Protein AF-A0A6A4NSA6-F1 (afdb_monomer)

Solvent-accessible surface area (backbone atoms only — not comparable to full-atom values): 7197 Å² total; per-residue (Å²): 138,83,84,80,74,90,70,58,74,63,58,56,55,50,52,52,51,50,53,53,50,58,67,64,64,59,79,87,78,80,76,85,72,76,66,93,82,72,84,88,80,85,88,71,55,59,85,34,88,87,24,94,74,39,60,90,84,56,50,76,64,55,50,50,52,52,52,52,50,54,50,53,54,55,54,49,64,76,68,56,75,86,78,80,67,78,84,73,78,63,74,80,81,86,80,78,85,88,81,88,78,90,133

Structure (mmCIF, N/CA/C/O backbone):
data_AF-A0A6A4NSA6-F1
#
_entry.id   AF-A0A6A4NSA6-F1
#
loop_
_atom_site.group_PDB
_atom_site.id
_atom_site.type_symbol
_atom_si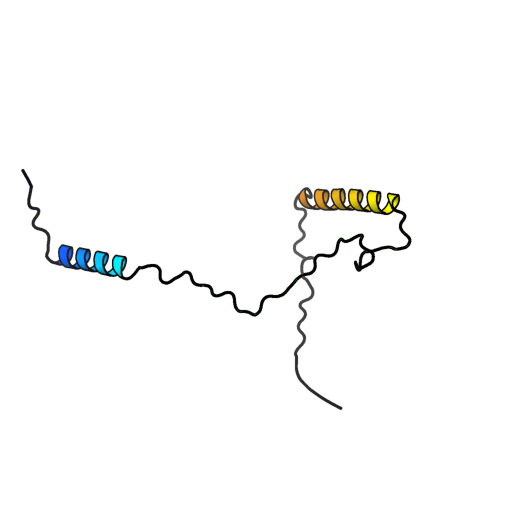te.label_atom_id
_atom_site.label_alt_id
_atom_site.label_comp_id
_atom_site.label_asym_id
_atom_site.label_entity_id
_atom_site.label_seq_id
_atom_site.pdbx_PDB_ins_code
_atom_site.Cartn_x
_atom_site.Cartn_y
_atom_site.Cartn_z
_atom_site.occupancy
_atom_site.B_iso_or_equiv
_atom_site.auth_seq_id
_atom_site.auth_comp_id
_atom_site.auth_asym_id
_atom_site.auth_atom_id
_atom_site.pdbx_PDB_model_num
ATOM 1 N N . MET A 1 1 ? 43.118 26.210 -47.027 1.00 42.19 1 MET A N 1
ATOM 2 C CA . MET A 1 1 ? 43.864 24.936 -47.087 1.00 42.19 1 MET A CA 1
ATOM 3 C C . MET A 1 1 ? 42.957 23.842 -46.553 1.00 42.19 1 MET A C 1
ATOM 5 O O . MET A 1 1 ? 42.849 23.688 -45.347 1.00 42.19 1 MET A O 1
ATOM 9 N N . THR A 1 2 ? 42.227 23.154 -47.427 1.00 54.50 2 THR A N 1
ATOM 10 C CA . THR A 1 2 ? 41.430 21.978 -47.052 1.00 54.50 2 THR A CA 1
ATOM 11 C C . THR A 1 2 ? 42.178 20.756 -47.548 1.00 54.50 2 THR A C 1
ATOM 13 O O . THR A 1 2 ? 42.196 20.478 -48.745 1.00 54.50 2 THR A O 1
ATOM 16 N N . SER A 1 3 ? 42.866 20.079 -46.637 1.00 53.38 3 SER A N 1
ATOM 17 C CA . SER A 1 3 ? 43.560 18.830 -46.927 1.00 53.38 3 SER A CA 1
ATOM 18 C C . SER A 1 3 ? 42.520 17.761 -47.246 1.00 53.38 3 SER A C 1
ATOM 20 O O . SER A 1 3 ? 41.829 17.270 -46.356 1.00 53.38 3 SER A O 1
ATOM 22 N N . THR A 1 4 ? 42.369 17.426 -48.525 1.00 62.69 4 THR A N 1
ATOM 23 C CA . THR A 1 4 ? 41.537 16.309 -48.975 1.00 62.69 4 THR A CA 1
ATOM 24 C C . THR A 1 4 ? 42.252 15.010 -48.615 1.00 62.69 4 THR A C 1
ATOM 26 O O . THR A 1 4 ? 43.091 14.515 -49.368 1.00 62.69 4 THR A O 1
ATOM 29 N N . LEU A 1 5 ? 41.976 14.486 -47.420 1.00 66.94 5 LEU A N 1
ATOM 30 C CA . LEU A 1 5 ? 42.403 13.147 -47.028 1.00 66.94 5 LEU A CA 1
ATOM 31 C C . LEU A 1 5 ? 41.731 12.147 -47.978 1.00 66.94 5 LEU A C 1
ATOM 33 O O . LEU A 1 5 ? 40.508 12.143 -48.099 1.00 66.94 5 LEU A O 1
ATOM 37 N N . ASN A 1 6 ? 42.529 11.341 -48.681 1.00 73.12 6 ASN A N 1
ATOM 38 C CA . ASN A 1 6 ? 42.055 10.282 -49.571 1.00 73.12 6 ASN A CA 1
ATOM 39 C C . ASN A 1 6 ? 41.344 9.204 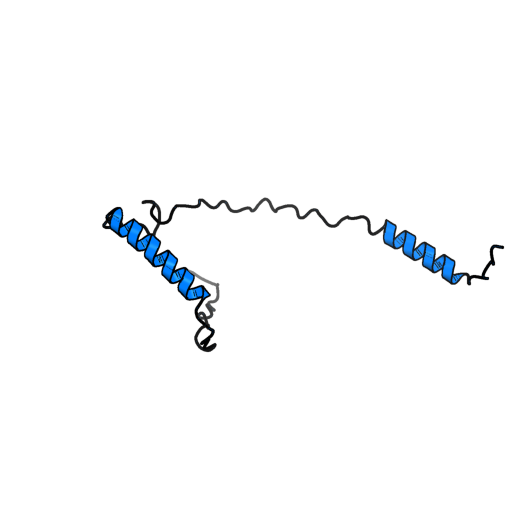-48.738 1.00 73.12 6 ASN A C 1
ATOM 41 O O . ASN A 1 6 ? 41.971 8.269 -48.240 1.00 73.12 6 ASN A O 1
ATOM 45 N N . VAL A 1 7 ? 40.047 9.388 -48.507 1.00 71.62 7 VAL A N 1
ATOM 46 C CA . VAL A 1 7 ? 39.230 8.476 -47.710 1.00 71.62 7 VAL A CA 1
ATOM 47 C C . VAL A 1 7 ? 38.825 7.276 -48.556 1.00 71.62 7 VAL A C 1
ATOM 49 O O . VAL A 1 7 ? 38.227 7.406 -49.620 1.00 71.62 7 VAL A O 1
ATOM 52 N N . SER A 1 8 ? 39.167 6.091 -48.053 1.00 80.88 8 SER A N 1
ATOM 53 C CA . SER A 1 8 ? 38.796 4.806 -48.640 1.00 80.88 8 SER A CA 1
ATOM 54 C C . SER A 1 8 ? 37.282 4.711 -48.913 1.00 80.88 8 SER A C 1
ATOM 56 O O . SER A 1 8 ? 36.497 5.170 -48.077 1.00 80.88 8 SER A O 1
ATOM 58 N N . PRO A 1 9 ? 36.842 4.071 -50.017 1.00 80.38 9 PRO A N 1
ATOM 59 C CA . PRO A 1 9 ? 35.424 3.934 -50.378 1.00 80.38 9 PRO A CA 1
ATOM 60 C C . PRO A 1 9 ? 34.544 3.350 -49.262 1.00 80.38 9 PRO A C 1
ATOM 62 O O . PRO A 1 9 ? 33.367 3.690 -49.148 1.00 80.38 9 PRO A O 1
ATOM 65 N N . TYR A 1 10 ? 35.124 2.519 -48.391 1.00 88.06 10 TYR A N 1
ATOM 66 C CA . TYR A 1 10 ? 34.428 1.939 -47.241 1.00 88.06 10 TYR A CA 1
ATOM 67 C C . TYR A 1 10 ? 33.980 2.985 -46.217 1.00 88.06 10 TYR A C 1
ATOM 69 O O . TYR A 1 10 ? 32.966 2.784 -45.559 1.00 88.06 10 TYR A O 1
ATOM 77 N N . HIS A 1 11 ? 34.669 4.122 -46.096 1.00 83.94 11 HIS A N 1
ATOM 78 C CA . HIS A 1 11 ? 34.241 5.182 -45.184 1.00 83.94 11 HIS A CA 1
ATOM 79 C C . HIS A 1 11 ? 32.906 5.792 -45.608 1.00 83.94 11 HIS A C 1
ATOM 81 O O . HIS A 1 11 ? 32.056 6.031 -44.755 1.00 83.94 11 HIS A O 1
ATOM 87 N N . TYR A 1 12 ? 32.674 5.968 -46.911 1.00 88.12 12 TYR A N 1
ATOM 88 C CA . TYR A 1 12 ? 31.382 6.433 -47.414 1.00 88.12 12 TYR A CA 1
ATOM 89 C C . TYR A 1 12 ? 30.282 5.398 -47.178 1.00 88.12 12 TYR A C 1
ATOM 91 O O . TYR A 1 12 ? 29.200 5.757 -46.721 1.00 88.12 12 TYR A O 1
ATOM 99 N N . ALA A 1 13 ? 30.579 4.115 -47.412 1.00 88.50 13 ALA A N 1
ATOM 100 C CA . ALA A 1 13 ? 29.638 3.030 -47.139 1.00 88.50 13 ALA A CA 1
ATOM 101 C C . ALA A 1 13 ? 29.236 2.983 -45.654 1.00 88.50 13 ALA A C 1
ATOM 103 O O . ALA A 1 13 ? 28.055 2.860 -45.336 1.00 88.50 13 ALA A O 1
ATOM 104 N N . LEU A 1 14 ? 30.202 3.157 -44.747 1.00 88.56 14 LEU A N 1
ATOM 105 C CA . LEU A 1 14 ? 29.950 3.213 -43.309 1.00 88.56 14 LEU A CA 1
ATOM 106 C C . LEU A 1 14 ? 29.105 4.435 -42.929 1.00 88.56 14 LEU A C 1
ATOM 108 O O . LEU A 1 14 ? 28.126 4.284 -42.209 1.00 88.56 14 LEU A O 1
ATOM 112 N N . VAL A 1 15 ? 29.423 5.630 -43.434 1.00 91.31 15 VAL A N 1
ATOM 113 C CA . VAL A 1 15 ? 28.652 6.852 -43.132 1.00 91.31 15 VAL A CA 1
ATOM 114 C C . VAL A 1 15 ? 27.197 6.732 -43.599 1.00 91.31 15 VAL A C 1
ATOM 116 O O . VAL A 1 15 ? 26.284 7.074 -42.849 1.00 91.31 15 VAL A O 1
ATOM 119 N N . VAL A 1 16 ? 26.961 6.196 -44.799 1.00 92.00 16 VAL A N 1
ATOM 120 C CA . VAL A 1 16 ? 25.603 5.971 -45.325 1.00 92.00 16 VAL A CA 1
ATOM 121 C C . VAL A 1 16 ? 24.844 4.940 -44.482 1.00 92.00 16 VAL A C 1
ATOM 123 O O . VAL A 1 16 ? 23.668 5.143 -44.175 1.00 92.00 16 VAL A O 1
ATOM 126 N N . LEU A 1 17 ? 25.512 3.868 -44.046 1.00 90.19 17 LEU A N 1
ATOM 127 C CA . LEU A 1 17 ? 24.921 2.870 -43.152 1.00 90.19 17 LEU A CA 1
ATOM 128 C C . LEU A 1 17 ? 24.502 3.481 -41.805 1.00 90.19 17 LEU A C 1
ATOM 130 O O . LEU A 1 17 ? 23.402 3.226 -41.327 1.00 90.19 17 LEU A O 1
ATOM 134 N N . TRP A 1 18 ? 25.339 4.331 -41.209 1.00 87.81 18 TRP A N 1
ATOM 135 C CA . TRP A 1 18 ? 25.006 5.009 -39.952 1.00 87.81 18 TRP A CA 1
ATOM 136 C C . TRP A 1 18 ? 23.806 5.948 -40.099 1.00 87.81 18 TRP A C 1
ATOM 138 O O . TRP A 1 18 ? 22.902 5.910 -39.270 1.00 87.81 18 TRP A O 1
ATOM 148 N N . ILE A 1 19 ? 23.750 6.741 -41.173 1.00 88.50 19 ILE A N 1
ATOM 149 C CA . ILE A 1 19 ? 22.625 7.657 -41.432 1.00 88.50 19 ILE A CA 1
ATOM 150 C C . ILE A 1 19 ? 21.319 6.876 -41.635 1.00 88.50 19 ILE A C 1
ATOM 152 O O . ILE A 1 19 ? 20.279 7.244 -41.086 1.00 88.50 19 ILE A O 1
ATOM 156 N N . THR A 1 20 ? 21.362 5.783 -42.398 1.00 86.56 20 THR A N 1
ATOM 157 C CA . THR A 1 20 ? 20.186 4.925 -42.630 1.00 86.56 20 THR A CA 1
ATOM 158 C C . THR A 1 20 ? 19.728 4.216 -41.353 1.00 86.56 20 THR A C 1
ATOM 160 O O . THR A 1 20 ? 18.528 4.148 -41.091 1.00 8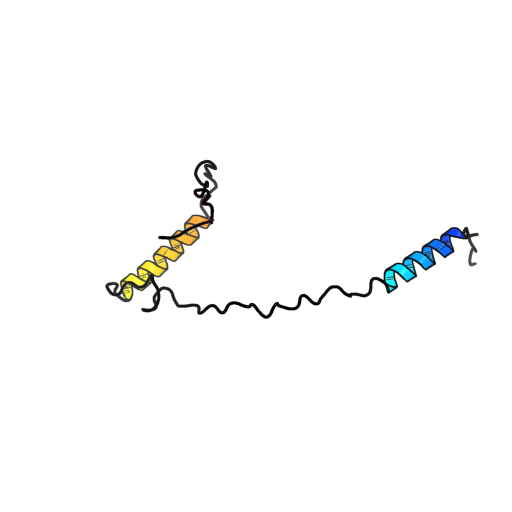6.56 20 THR A O 1
ATOM 163 N N . LEU A 1 21 ? 20.650 3.768 -40.496 1.00 80.38 21 LEU A N 1
ATOM 164 C CA . LEU A 1 21 ? 20.307 3.166 -39.205 1.00 80.38 21 LEU A CA 1
ATOM 165 C C . LEU A 1 21 ? 19.731 4.196 -38.217 1.00 80.38 21 LEU A C 1
ATOM 167 O O . LEU A 1 21 ? 18.732 3.927 -37.559 1.00 80.38 21 LEU A O 1
ATOM 171 N N . SER A 1 22 ? 20.293 5.407 -38.153 1.00 82.44 22 SER A N 1
ATOM 172 C CA . SER A 1 22 ? 19.761 6.490 -37.311 1.00 82.44 22 SER A CA 1
ATOM 173 C C . SER A 1 22 ? 18.373 6.963 -37.750 1.00 82.44 22 SER A C 1
ATOM 175 O O . SER A 1 22 ? 17.558 7.314 -36.907 1.00 82.44 22 SER A O 1
ATOM 177 N N . THR A 1 23 ? 18.093 6.964 -39.055 1.00 76.56 23 THR A N 1
ATOM 178 C CA . THR A 1 23 ? 16.782 7.360 -39.607 1.00 76.56 23 THR A CA 1
ATOM 179 C C . THR A 1 23 ? 15.748 6.236 -39.596 1.00 76.56 23 THR A C 1
ATOM 181 O O . THR A 1 23 ? 14.560 6.503 -39.726 1.00 76.56 23 THR A O 1
ATOM 184 N N . THR A 1 24 ? 16.149 4.979 -39.429 1.00 68.94 24 THR A N 1
ATOM 185 C CA . THR A 1 24 ? 15.212 3.867 -39.180 1.00 68.94 24 THR A CA 1
ATOM 186 C C . THR A 1 24 ? 14.964 3.663 -37.689 1.00 68.94 24 THR A C 1
ATOM 188 O O . THR A 1 24 ? 13.889 3.213 -37.309 1.00 68.94 24 THR A O 1
ATOM 191 N N . PHE A 1 25 ? 15.885 4.108 -36.831 1.00 66.31 25 PHE A N 1
ATOM 192 C CA . PHE A 1 25 ? 15.683 4.267 -35.389 1.00 66.31 25 PHE A CA 1
ATOM 19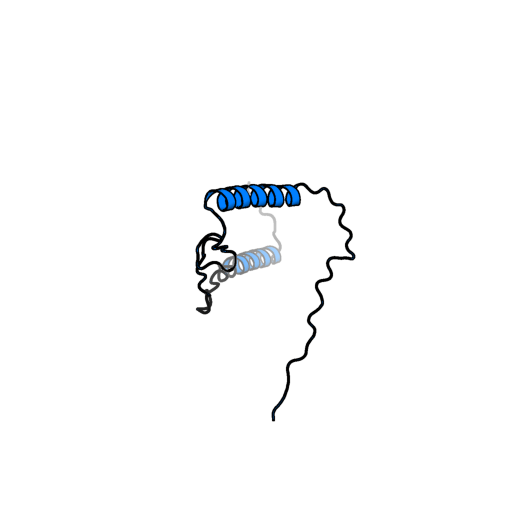3 C C . PHE A 1 25 ? 14.821 5.504 -35.060 1.00 66.31 25 PHE A C 1
ATOM 195 O O . PHE A 1 25 ? 15.124 6.300 -34.175 1.00 66.31 25 PHE A O 1
ATOM 202 N N . ASN A 1 26 ? 13.730 5.697 -35.796 1.00 63.34 26 ASN A N 1
ATOM 203 C CA . ASN A 1 26 ? 12.682 6.628 -35.415 1.00 63.34 26 ASN A CA 1
ATOM 204 C C . ASN A 1 26 ? 11.721 5.885 -34.485 1.00 63.34 26 ASN A C 1
ATOM 206 O O . ASN A 1 26 ? 10.847 5.174 -34.950 1.00 63.34 26 ASN A O 1
ATOM 210 N N . GLY A 1 27 ? 11.940 6.009 -33.174 1.00 63.00 27 GLY A N 1
ATOM 211 C CA . GLY A 1 27 ? 10.898 6.209 -32.157 1.00 63.00 27 GLY A CA 1
ATOM 212 C C . GLY A 1 27 ? 9.652 5.314 -32.070 1.00 63.00 27 GLY A C 1
ATOM 213 O O . GLY A 1 27 ? 8.785 5.656 -31.273 1.00 63.00 27 GLY A O 1
ATOM 214 N N . ASP A 1 28 ? 9.538 4.189 -32.774 1.00 61.78 28 ASP A N 1
ATOM 215 C CA . ASP A 1 28 ? 8.346 3.317 -32.744 1.00 61.78 28 ASP A CA 1
ATOM 216 C C . ASP A 1 28 ? 8.229 2.471 -31.460 1.00 61.78 28 ASP A C 1
ATOM 218 O O . ASP A 1 28 ? 7.642 1.391 -31.439 1.00 61.78 28 ASP A O 1
ATOM 222 N N . MET A 1 29 ? 8.788 2.941 -30.348 1.00 63.78 29 MET A N 1
ATOM 223 C CA . MET A 1 29 ? 8.681 2.264 -29.063 1.00 63.78 29 MET A CA 1
ATOM 224 C C . MET A 1 29 ? 8.273 3.248 -27.985 1.00 63.78 29 MET A C 1
ATOM 226 O O . MET A 1 29 ? 9.051 3.454 -27.076 1.00 63.78 29 MET A O 1
ATOM 230 N N . TYR A 1 30 ? 7.073 3.824 -28.056 1.00 65.62 30 TYR A N 1
ATOM 231 C CA . TYR A 1 30 ? 6.299 4.156 -26.852 1.00 65.62 30 TYR A CA 1
ATOM 232 C C . TYR A 1 30 ? 4.809 4.218 -27.196 1.00 65.62 30 TYR A C 1
ATOM 234 O O . TYR A 1 30 ? 4.202 5.284 -27.239 1.00 65.62 30 TYR A O 1
ATOM 242 N N . LEU A 1 31 ? 4.197 3.054 -27.400 1.00 60.56 31 LEU A N 1
ATOM 243 C CA . LEU A 1 31 ? 2.781 2.906 -27.089 1.00 60.56 31 LEU A CA 1
ATOM 244 C C . LEU A 1 31 ? 2.585 1.591 -26.344 1.00 60.56 31 LEU A C 1
ATOM 246 O O . LEU A 1 31 ? 2.151 0.589 -26.899 1.00 60.56 31 LEU A O 1
ATOM 250 N N . THR A 1 32 ? 2.937 1.592 -25.060 1.00 62.91 32 THR A N 1
ATOM 251 C CA . THR A 1 32 ? 2.297 0.682 -24.113 1.00 62.91 32 THR A CA 1
ATOM 252 C C . THR A 1 32 ? 0.842 1.122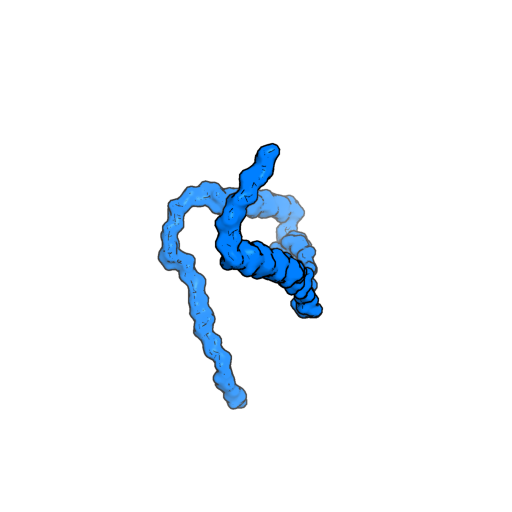 -24.013 1.00 62.91 32 THR A C 1
ATOM 254 O O . THR A 1 32 ? 0.488 2.002 -23.230 1.00 62.91 32 THR A O 1
ATOM 257 N N . GLU A 1 33 ? 0.001 0.558 -24.873 1.00 63.78 33 GLU A N 1
ATOM 258 C CA . GLU A 1 33 ? -1.438 0.593 -24.680 1.00 63.78 33 GLU A CA 1
ATOM 259 C C . GLU A 1 33 ? -1.732 -0.021 -23.307 1.00 63.78 33 GLU A C 1
ATOM 261 O O . GLU A 1 33 ? -1.347 -1.153 -23.008 1.00 63.78 33 GLU A O 1
ATOM 266 N N . ALA A 1 34 ? -2.339 0.762 -22.415 1.00 65.00 34 ALA A N 1
ATOM 267 C CA . ALA A 1 34 ? -2.876 0.196 -21.194 1.00 65.00 34 ALA A CA 1
ATOM 268 C C . ALA A 1 34 ? -3.975 -0.776 -21.631 1.00 65.00 34 ALA A C 1
ATOM 270 O O . ALA A 1 34 ? -4.997 -0.350 -22.171 1.00 65.00 34 ALA A O 1
ATOM 271 N N . LEU A 1 35 ? -3.737 -2.079 -21.453 1.00 66.31 35 LEU A N 1
ATOM 272 C CA . LEU A 1 35 ? -4.770 -3.097 -21.600 1.00 66.31 35 LEU A CA 1
ATOM 273 C C . LEU A 1 35 ? -5.991 -2.602 -20.814 1.00 66.31 35 LEU A C 1
ATOM 275 O O . LEU A 1 35 ? -5.856 -2.231 -19.648 1.00 66.31 35 LEU A O 1
ATOM 279 N N . ASN A 1 36 ? -7.174 -2.581 -21.434 1.00 63.12 36 ASN A N 1
ATOM 280 C CA . ASN A 1 36 ? -8.442 -2.159 -20.810 1.00 63.12 36 ASN A CA 1
ATOM 281 C C . ASN A 1 36 ? -8.849 -3.017 -19.582 1.00 63.12 36 ASN A C 1
ATOM 283 O O . ASN A 1 36 ? -9.945 -2.875 -19.049 1.00 63.12 36 ASN A O 1
ATOM 287 N N . GLU A 1 37 ? -7.962 -3.892 -19.115 1.00 69.06 37 GLU A N 1
ATOM 288 C CA . GLU A 1 37 ? -8.044 -4.714 -17.914 1.00 69.06 37 GLU A CA 1
ATOM 289 C C . GLU A 1 37 ? -7.381 -4.000 -16.723 1.00 69.06 37 GLU A C 1
ATOM 291 O O . GLU A 1 37 ? -6.437 -4.485 -16.099 1.00 69.06 37 GLU A O 1
ATOM 296 N N . GLY A 1 38 ? -7.868 -2.800 -16.412 1.00 73.31 38 GLY A N 1
ATOM 297 C CA . GLY A 1 38 ? -7.507 -2.100 -15.181 1.00 73.31 38 GLY A CA 1
ATOM 298 C C . GLY A 1 38 ? -8.334 -2.605 -13.997 1.00 73.31 38 GLY A C 1
ATOM 299 O O . GLY A 1 38 ? -9.513 -2.919 -14.143 1.00 73.31 38 GLY A O 1
ATOM 300 N N . PHE A 1 39 ? -7.752 -2.637 -12.800 1.00 81.00 39 PHE A N 1
ATOM 301 C CA . PHE A 1 39 ? -8.513 -2.840 -11.567 1.00 81.00 39 PHE A CA 1
ATOM 302 C C . PHE A 1 39 ? -8.782 -1.494 -10.891 1.00 81.00 39 PHE A C 1
ATOM 304 O O . PHE A 1 39 ? -7.935 -0.600 -10.881 1.00 81.00 39 PHE A O 1
ATOM 311 N N . SER A 1 40 ? -9.978 -1.346 -10.322 1.00 83.19 40 SER A N 1
ATOM 312 C CA . SER A 1 40 ? -10.322 -0.199 -9.485 1.00 83.19 40 SER A CA 1
ATOM 313 C C . SER A 1 40 ? -10.106 -0.565 -8.022 1.00 83.19 40 SER A C 1
ATOM 315 O O . SER A 1 40 ? -10.531 -1.632 -7.579 1.00 83.19 40 SER A O 1
ATOM 317 N N . VAL A 1 41 ? -9.442 0.314 -7.273 1.00 86.25 41 VAL A N 1
ATOM 318 C CA . VAL A 1 41 ? -9.253 0.159 -5.828 1.00 86.25 41 VAL A CA 1
ATOM 319 C C . VAL A 1 41 ? -10.002 1.265 -5.113 1.00 86.25 41 VAL A C 1
ATOM 321 O O . VAL A 1 41 ? -9.714 2.445 -5.304 1.00 86.25 41 VAL A O 1
ATOM 324 N N . GLU A 1 42 ? -10.918 0.881 -4.230 1.00 90.12 42 GLU A N 1
ATOM 325 C CA . GLU A 1 42 ? -11.488 1.794 -3.247 1.00 90.12 42 GLU A CA 1
ATOM 326 C C . GLU A 1 42 ? -10.590 1.806 -2.004 1.00 90.12 42 GLU A C 1
ATOM 328 O O . GLU A 1 42 ? -10.498 0.827 -1.260 1.00 90.12 42 GLU A O 1
ATOM 333 N N . LEU A 1 43 ? -9.902 2.924 -1.774 1.00 89.94 43 LEU A N 1
ATOM 334 C CA . LEU A 1 43 ? -9.107 3.107 -0.565 1.00 89.94 43 LEU A CA 1
ATOM 335 C C . LEU A 1 43 ? -10.027 3.486 0.596 1.00 89.94 43 LEU A C 1
ATOM 337 O O . LEU A 1 43 ? -10.478 4.624 0.716 1.00 89.94 43 LEU A O 1
ATOM 341 N N . ILE A 1 44 ? -10.277 2.527 1.481 1.00 92.19 44 ILE A N 1
ATOM 342 C CA . ILE A 1 44 ? -11.003 2.762 2.728 1.00 92.19 44 ILE A CA 1
ATOM 343 C C . ILE A 1 4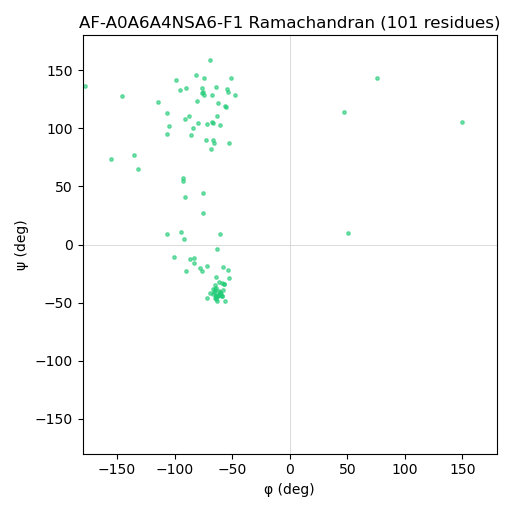4 ? -10.036 3.127 3.858 1.00 92.19 44 ILE A C 1
ATOM 345 O O . ILE A 1 44 ? -8.998 2.495 4.056 1.00 92.19 44 ILE A O 1
ATOM 349 N N . HIS A 1 45 ? -10.383 4.155 4.636 1.00 87.94 45 HIS A N 1
ATOM 350 C CA . HIS A 1 45 ? -9.596 4.534 5.808 1.00 87.94 45 HIS A CA 1
ATOM 351 C C . HIS A 1 45 ? -9.613 3.405 6.849 1.00 87.94 45 HIS A C 1
ATOM 353 O O . HIS A 1 45 ? -10.678 2.873 7.160 1.00 87.94 45 HIS A O 1
ATOM 359 N N . ARG A 1 46 ? -8.460 3.069 7.443 1.00 85.25 46 ARG A N 1
ATOM 360 C CA . ARG A 1 46 ? -8.330 1.942 8.390 1.00 85.25 46 ARG A CA 1
ATOM 361 C C . ARG A 1 46 ? -9.273 2.038 9.592 1.00 85.25 46 ARG A C 1
ATOM 363 O O . ARG A 1 46 ? -9.751 1.011 10.058 1.00 85.25 46 ARG A O 1
ATOM 370 N N . ASP A 1 47 ? -9.547 3.255 10.055 1.00 86.25 47 ASP A N 1
ATOM 371 C CA . ASP A 1 47 ? -10.446 3.511 11.187 1.00 86.25 47 ASP A CA 1
ATOM 372 C C . ASP A 1 47 ? -11.901 3.825 10.762 1.00 86.25 47 ASP A C 1
ATOM 374 O O . ASP A 1 47 ? -12.709 4.284 11.573 1.00 86.25 47 ASP A O 1
ATOM 378 N N . SER A 1 48 ? -12.242 3.615 9.486 1.00 89.19 48 SER A N 1
ATOM 379 C CA . SER A 1 48 ? -13.625 3.659 8.997 1.00 89.19 48 SER A CA 1
ATOM 380 C C . SER A 1 48 ? -14.380 2.403 9.440 1.00 89.19 48 SER A C 1
ATOM 382 O O . SER A 1 48 ? -13.796 1.330 9.352 1.00 89.19 48 SER A O 1
ATOM 384 N N . PRO A 1 49 ? -15.676 2.472 9.796 1.00 90.56 49 PRO A N 1
ATOM 385 C CA . PRO A 1 49 ? -16.494 1.293 10.113 1.00 90.56 49 PRO A CA 1
ATOM 386 C C . PRO A 1 49 ? -16.511 0.192 9.042 1.00 90.56 49 PRO A C 1
ATOM 388 O O . PRO A 1 49 ? -16.824 -0.952 9.344 1.00 90.56 49 PRO A O 1
ATOM 391 N N . LYS A 1 50 ?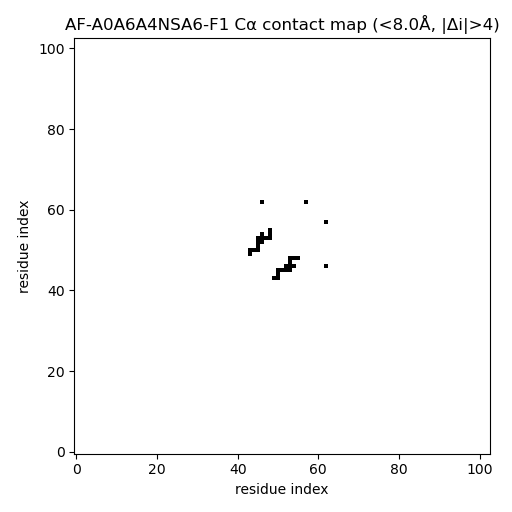 -16.189 0.532 7.786 1.00 91.62 50 LYS A N 1
ATOM 392 C CA . LYS A 1 50 ? -16.109 -0.418 6.662 1.00 91.62 50 LYS A CA 1
ATOM 393 C C . LYS A 1 50 ? -14.777 -1.170 6.585 1.00 91.62 50 LYS A C 1
ATOM 395 O O . LYS A 1 50 ? -14.643 -2.101 5.799 1.00 91.62 50 LYS A O 1
ATOM 400 N N . SER A 1 51 ? -13.778 -0.736 7.346 1.00 90.81 51 SER A N 1
ATOM 401 C CA . SER A 1 51 ? -12.464 -1.364 7.381 1.00 90.81 51 SER A CA 1
ATOM 402 C C . SER A 1 51 ? -12.514 -2.656 8.195 1.00 90.81 51 SER A C 1
ATOM 404 O O . SER A 1 51 ? -13.007 -2.629 9.322 1.00 90.81 51 SER A O 1
ATOM 406 N N . PRO A 1 52 ? -11.912 -3.759 7.715 1.00 89.88 52 PRO A N 1
ATOM 407 C CA . PRO A 1 52 ? -11.719 -4.971 8.517 1.00 89.88 52 PRO A CA 1
ATOM 408 C C . PRO A 1 52 ? -10.924 -4.735 9.810 1.00 89.88 52 PRO A C 1
ATOM 410 O O . PRO A 1 52 ? -10.981 -5.539 10.732 1.00 89.88 52 PRO A O 1
ATOM 413 N N . PHE A 1 53 ? -10.170 -3.634 9.883 1.00 90.00 53 PHE A N 1
ATOM 414 C CA . PHE A 1 53 ? -9.390 -3.244 11.058 1.00 90.00 53 PHE A CA 1
ATOM 415 C C . PHE A 1 53 ? -10.147 -2.316 12.018 1.00 90.00 53 PHE A C 1
ATOM 417 O O . PHE A 1 53 ? -9.543 -1.813 12.968 1.00 90.00 53 PHE A O 1
ATOM 424 N N . TYR A 1 54 ? -11.426 -2.034 11.763 1.00 91.88 54 TYR A N 1
ATOM 425 C CA . TYR A 1 54 ? -12.238 -1.202 12.638 1.00 91.88 54 TYR A CA 1
ATOM 426 C C . TYR A 1 54 ? -12.630 -1.948 13.906 1.00 91.88 54 TYR A C 1
ATOM 428 O O . TYR A 1 54 ? -13.223 -3.023 13.854 1.00 91.88 54 TYR A O 1
ATOM 436 N N . ASN A 1 55 ? -12.374 -1.323 15.050 1.00 90.94 55 ASN A N 1
ATOM 437 C CA . ASN A 1 55 ? -12.859 -1.790 16.335 1.00 90.94 55 ASN A CA 1
ATOM 438 C C . ASN A 1 55 ? -14.001 -0.881 16.812 1.00 90.94 55 ASN A C 1
ATOM 440 O O . ASN A 1 55 ? -13.788 0.299 17.102 1.00 90.94 55 ASN A O 1
ATOM 444 N N . SER A 1 56 ? -15.217 -1.429 16.884 1.00 90.00 56 SER A N 1
ATOM 445 C CA . SER A 1 56 ? -16.407 -0.707 17.359 1.00 90.00 56 SER A CA 1
ATOM 446 C C . SER A 1 56 ? -16.397 -0.450 18.863 1.00 90.00 56 SER A C 1
ATOM 448 O O . SER A 1 56 ? -17.140 0.406 19.334 1.00 90.00 56 SER A O 1
ATOM 450 N N . SER A 1 57 ? -15.582 -1.192 19.612 1.00 93.12 57 SER A N 1
ATOM 451 C CA . SER A 1 57 ? -15.438 -1.036 21.059 1.00 93.12 57 SER A CA 1
ATOM 452 C C . SER A 1 57 ? -14.394 0.016 21.439 1.00 93.12 57 SER A C 1
ATOM 454 O O . SER A 1 57 ? -14.353 0.413 22.598 1.00 93.12 57 SER A O 1
ATOM 456 N N . GLU A 1 58 ? -13.572 0.481 20.490 1.00 91.94 58 GLU A N 1
ATOM 457 C CA . GLU A 1 58 ? -12.581 1.532 20.738 1.00 91.94 58 GLU A CA 1
ATOM 458 C C . GLU A 1 58 ? -13.232 2.909 20.824 1.00 91.94 58 GLU A C 1
ATOM 460 O O . GLU A 1 58 ? -13.955 3.352 19.921 1.00 91.94 58 GLU A O 1
ATOM 465 N N . THR A 1 59 ? -12.882 3.634 21.880 1.00 94.06 59 THR A N 1
ATOM 466 C CA . THR A 1 59 ? -13.201 5.054 21.994 1.00 94.06 59 THR A CA 1
ATOM 467 C C . THR A 1 59 ? -12.385 5.881 20.986 1.00 94.06 59 THR A C 1
ATOM 469 O O . THR A 1 59 ? -11.314 5.461 20.534 1.00 94.06 59 THR A O 1
ATOM 472 N N . PRO A 1 60 ? -12.830 7.104 20.634 1.00 91.50 60 PRO A N 1
ATOM 473 C CA . PRO A 1 60 ? -12.073 7.975 19.731 1.00 91.50 60 PRO A CA 1
ATOM 474 C C . PRO A 1 60 ? -10.646 8.272 20.214 1.00 91.50 60 PRO A C 1
ATOM 476 O O . PRO A 1 60 ? -9.727 8.393 19.404 1.00 91.50 60 PRO A O 1
ATOM 479 N N . PHE A 1 61 ? -10.452 8.367 21.532 1.00 94.50 61 PHE A N 1
ATOM 480 C CA . PHE A 1 61 ? -9.144 8.622 22.125 1.00 94.50 61 PHE A CA 1
ATOM 481 C C . PHE A 1 61 ? -8.213 7.409 22.012 1.00 94.50 61 PHE A C 1
ATOM 483 O O . PHE A 1 61 ? -7.073 7.558 21.577 1.00 94.50 61 PHE A O 1
ATOM 490 N N . GLU A 1 62 ? -8.699 6.207 22.330 1.00 94.62 62 GLU A N 1
ATOM 491 C CA . GLU A 1 62 ? -7.924 4.967 22.169 1.00 94.62 62 GLU A CA 1
ATOM 492 C C . GLU A 1 62 ? -7.532 4.744 20.713 1.00 94.62 62 GLU A C 1
ATOM 494 O O . GLU A 1 62 ? -6.386 4.415 20.419 1.00 94.62 62 GLU A O 1
ATOM 499 N N . ARG A 1 63 ? -8.445 5.018 19.782 1.00 91.75 63 ARG A N 1
ATOM 500 C CA . ARG A 1 63 ? -8.166 4.951 18.347 1.00 91.75 63 ARG A CA 1
ATOM 501 C C . ARG A 1 63 ? -7.026 5.881 17.934 1.00 91.75 63 ARG A C 1
ATOM 503 O O . ARG A 1 63 ? -6.138 5.467 17.185 1.00 91.75 63 ARG A O 1
ATOM 510 N N . MET A 1 64 ? -7.025 7.117 18.435 1.00 92.44 64 MET A N 1
ATOM 511 C CA . MET A 1 64 ? -5.943 8.076 18.199 1.00 92.44 64 MET A CA 1
ATOM 512 C C . MET A 1 64 ? -4.623 7.588 18.810 1.00 92.44 64 MET A C 1
ATOM 514 O O . MET A 1 64 ? -3.598 7.586 18.127 1.00 92.44 64 MET A O 1
ATOM 518 N N . ALA A 1 65 ? -4.644 7.121 20.060 1.00 94.94 65 ALA A N 1
ATOM 519 C CA . ALA A 1 65 ? -3.466 6.574 20.729 1.00 94.94 65 ALA A CA 1
ATOM 520 C C . ALA A 1 65 ? -2.891 5.369 19.964 1.00 94.94 65 ALA A C 1
ATOM 522 O O . ALA A 1 65 ? -1.690 5.310 19.700 1.00 94.94 65 ALA A O 1
ATOM 523 N N . ASN A 1 66 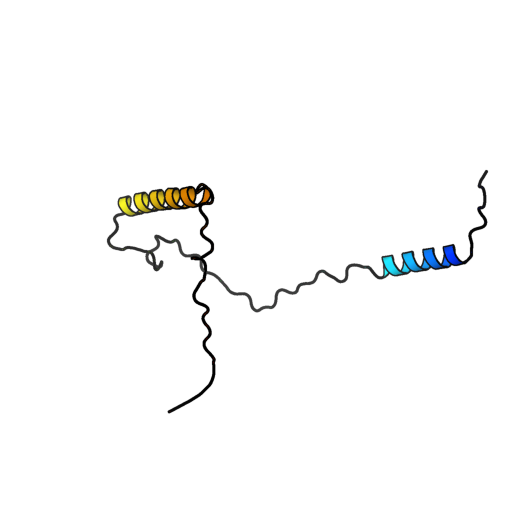? -3.755 4.464 19.505 1.00 91.88 66 ASN A N 1
ATOM 524 C CA . ASN A 1 66 ? -3.384 3.312 18.693 1.00 91.88 66 ASN A CA 1
ATOM 525 C C . ASN A 1 66 ? -2.801 3.741 17.336 1.00 91.88 66 ASN A C 1
ATOM 527 O O . ASN A 1 66 ? -1.866 3.110 16.841 1.00 91.88 66 ASN A O 1
ATOM 531 N N . ALA A 1 67 ? -3.324 4.801 16.712 1.00 90.38 67 ALA A N 1
ATOM 532 C CA . ALA A 1 67 ? -2.778 5.340 15.465 1.00 90.38 67 ALA A CA 1
ATOM 533 C C . ALA A 1 67 ? -1.355 5.880 15.646 1.00 90.38 67 ALA A C 1
ATOM 535 O O . ALA A 1 67 ? -0.471 5.558 14.844 1.00 90.38 67 ALA A O 1
ATOM 536 N N . ILE A 1 68 ? -1.129 6.628 16.725 1.00 94.38 68 ILE A N 1
ATOM 537 C CA . ILE A 1 68 ? 0.185 7.155 17.101 1.00 94.38 68 ILE A CA 1
ATOM 538 C C . ILE A 1 68 ? 1.151 6.004 17.412 1.00 94.38 68 I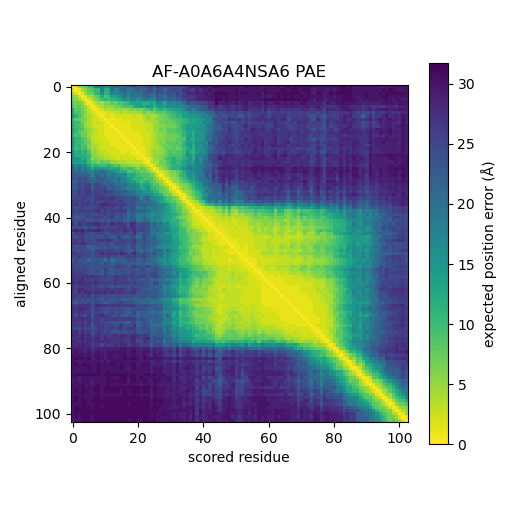LE A C 1
ATOM 540 O O . ILE A 1 68 ? 2.243 5.956 16.848 1.00 94.38 68 ILE A O 1
ATOM 544 N N . HIS A 1 69 ? 0.737 5.034 18.232 1.00 93.69 69 HIS A N 1
ATOM 545 C CA . HIS A 1 69 ? 1.555 3.872 18.585 1.00 93.69 69 HIS A CA 1
ATOM 546 C C . HIS A 1 69 ? 2.012 3.094 17.342 1.00 93.69 69 HIS A C 1
ATOM 548 O O . HIS A 1 69 ? 3.206 2.868 17.157 1.00 93.69 69 HIS A O 1
ATOM 554 N N . ARG A 1 70 ? 1.093 2.789 16.415 1.00 89.88 70 ARG A N 1
ATOM 555 C CA . ARG A 1 70 ? 1.436 2.147 15.132 1.00 89.88 70 ARG A CA 1
ATOM 556 C C . ARG A 1 70 ? 2.417 2.967 14.297 1.00 89.88 70 ARG A C 1
ATOM 558 O O . ARG A 1 70 ? 3.197 2.390 13.544 1.00 89.88 70 ARG A O 1
ATOM 565 N N . SER A 1 71 ? 2.345 4.296 14.369 1.00 89.94 71 SER A N 1
ATOM 566 C CA . SER A 1 71 ? 3.295 5.165 13.674 1.00 89.94 71 SER A CA 1
ATOM 567 C C . SER A 1 71 ? 4.708 4.971 14.214 1.00 89.94 71 SER A C 1
ATOM 569 O O . SER A 1 71 ? 5.636 4.802 13.428 1.00 89.94 71 SER A O 1
ATOM 571 N N . PHE A 1 72 ? 4.860 4.925 15.537 1.00 92.44 72 PHE A N 1
ATOM 572 C CA . PHE A 1 72 ? 6.151 4.668 16.170 1.00 92.44 72 PHE A CA 1
ATOM 573 C C . PHE A 1 72 ? 6.674 3.255 15.894 1.00 92.44 72 PHE A C 1
ATOM 575 O O . PHE A 1 72 ? 7.851 3.111 15.575 1.00 92.44 72 PHE A O 1
ATOM 582 N N . GLU A 1 73 ? 5.818 2.229 15.928 1.00 89.00 73 GLU A N 1
ATOM 583 C CA . GLU A 1 73 ? 6.237 0.856 15.602 1.00 89.00 73 GLU A CA 1
ATOM 584 C C . GLU A 1 73 ? 6.744 0.729 14.156 1.00 89.00 73 GLU A C 1
ATOM 586 O O . GLU A 1 73 ? 7.770 0.094 13.924 1.00 89.00 73 GLU A O 1
ATOM 591 N N . ARG A 1 74 ? 6.102 1.393 13.180 1.00 85.69 74 ARG A N 1
ATOM 592 C CA . ARG A 1 74 ? 6.615 1.431 11.796 1.00 85.69 74 ARG A CA 1
ATOM 593 C C . ARG A 1 74 ? 7.976 2.105 11.710 1.00 85.69 74 ARG A C 1
ATOM 595 O O . ARG A 1 74 ? 8.866 1.606 11.037 1.00 85.69 74 ARG A O 1
ATOM 602 N N . VAL A 1 75 ? 8.142 3.236 12.392 1.00 87.50 75 VAL A N 1
ATOM 603 C CA . VAL A 1 75 ? 9.422 3.953 12.419 1.00 87.50 75 VAL A CA 1
ATOM 604 C C . VAL A 1 75 ? 10.520 3.073 13.020 1.00 87.50 75 VAL A C 1
ATOM 606 O O . VAL A 1 75 ? 11.611 2.995 12.466 1.00 87.50 75 VAL A O 1
ATOM 609 N N . LYS A 1 76 ? 10.219 2.343 14.096 1.00 83.06 76 LYS A N 1
ATOM 610 C CA . LYS A 1 76 ? 11.153 1.400 14.718 1.00 83.06 76 LYS A CA 1
ATOM 611 C C . LYS A 1 76 ? 11.626 0.316 13.747 1.00 83.06 76 LYS A C 1
ATOM 613 O O . LYS A 1 76 ? 12.808 0.002 13.765 1.00 83.06 76 LYS A O 1
ATOM 618 N N . GLN A 1 77 ? 10.752 -0.209 12.884 1.00 79.50 77 GLN A N 1
ATOM 619 C CA . GLN A 1 77 ? 11.136 -1.199 11.867 1.00 79.50 77 GLN A CA 1
ATOM 620 C C . GLN A 1 77 ? 12.167 -0.659 10.864 1.00 79.50 77 GLN A C 1
ATOM 622 O O . GLN A 1 77 ? 13.019 -1.414 10.414 1.00 79.50 77 GLN A O 1
ATOM 627 N N . PHE A 1 78 ? 12.131 0.637 10.540 1.00 78.38 78 PHE A N 1
ATOM 628 C CA . PHE A 1 78 ? 13.108 1.251 9.630 1.00 78.38 78 PHE A CA 1
ATOM 629 C C . PHE A 1 78 ? 14.475 1.510 10.271 1.00 78.38 78 PHE A C 1
ATOM 631 O O . PHE A 1 78 ? 15.463 1.629 9.556 1.00 78.38 78 PHE A O 1
ATOM 638 N N . TYR A 1 79 ? 14.533 1.608 11.601 1.00 74.69 79 TYR A N 1
ATOM 639 C CA . TYR A 1 79 ? 15.766 1.848 12.358 1.00 74.69 79 TYR A CA 1
ATOM 640 C C . TYR A 1 79 ? 16.268 0.601 13.101 1.00 74.69 79 TYR A C 1
ATOM 642 O O . TYR A 1 79 ? 17.172 0.701 13.930 1.00 74.69 79 TYR A O 1
ATOM 650 N N . GLN A 1 80 ? 15.683 -0.573 12.844 1.00 70.88 80 GLN A N 1
ATOM 651 C CA . GLN A 1 80 ? 16.247 -1.832 13.317 1.00 70.88 80 GLN A CA 1
ATOM 652 C C . GLN A 1 80 ? 17.513 -2.126 12.506 1.00 70.88 80 GLN A C 1
ATOM 654 O O . GLN A 1 80 ? 17.427 -2.529 11.355 1.00 70.88 80 GLN A O 1
ATOM 659 N N . GLU A 1 81 ? 18.678 -1.901 13.117 1.00 63.84 81 GLU A N 1
ATOM 660 C CA . GLU A 1 81 ? 19.971 -2.368 12.609 1.00 63.84 81 GLU A CA 1
ATOM 661 C C . GLU A 1 81 ? 19.911 -3.886 12.358 1.00 63.84 81 GLU A C 1
ATOM 663 O O . GLU A 1 81 ? 19.447 -4.650 13.212 1.00 63.84 81 GLU A O 1
ATOM 668 N N . ASP A 1 82 ? 20.366 -4.295 11.173 1.00 61.16 82 ASP A N 1
ATOM 669 C CA . ASP A 1 82 ? 20.300 -5.642 10.605 1.00 61.16 82 ASP A CA 1
ATOM 670 C C . ASP A 1 82 ? 20.865 -6.735 11.526 1.00 61.16 82 ASP A C 1
ATOM 672 O O . ASP A 1 82 ? 22.005 -7.179 11.413 1.00 61.16 82 ASP A O 1
ATOM 676 N N . GLY A 1 83 ? 20.012 -7.270 12.393 1.00 60.12 83 GLY A N 1
ATOM 677 C CA . GLY A 1 83 ? 20.147 -8.612 12.949 1.00 60.12 83 GLY A CA 1
ATOM 678 C C . GLY A 1 83 ? 19.415 -9.644 12.088 1.00 60.12 83 GLY A C 1
ATOM 679 O O . GLY A 1 83 ? 18.704 -10.487 12.634 1.00 60.12 83 GLY A O 1
ATOM 680 N N . PHE A 1 84 ? 19.484 -9.550 10.754 1.00 55.25 84 PHE A N 1
ATOM 681 C CA . PHE A 1 84 ? 18.731 -10.435 9.861 1.00 55.25 84 PHE A CA 1
ATOM 682 C C . PHE A 1 84 ? 19.244 -11.882 9.934 1.00 55.25 84 PHE A C 1
ATOM 684 O O . PHE A 1 84 ? 20.282 -12.237 9.377 1.00 55.25 84 PHE A O 1
ATOM 691 N N . ASN A 1 85 ? 18.476 -12.754 10.594 1.00 57.69 85 ASN A N 1
ATOM 692 C CA . ASN A 1 85 ? 18.612 -14.201 10.466 1.00 57.69 85 ASN A CA 1
ATOM 693 C C . ASN A 1 85 ? 17.814 -14.663 9.234 1.00 57.69 85 ASN A C 1
ATOM 695 O O . ASN A 1 85 ? 16.590 -14.800 9.277 1.00 57.69 85 ASN A O 1
ATOM 699 N N . TYR A 1 86 ? 18.518 -14.896 8.125 1.00 51.53 86 TYR A N 1
ATOM 700 C CA . TYR A 1 86 ? 17.950 -15.296 6.831 1.00 51.53 86 TYR A CA 1
ATOM 701 C C . TYR A 1 86 ? 17.224 -16.660 6.834 1.00 51.53 86 TYR A C 1
ATOM 703 O O . TYR A 1 86 ? 16.643 -17.039 5.822 1.00 51.53 86 TYR A O 1
ATOM 711 N N . GLY A 1 87 ? 17.215 -17.407 7.946 1.00 52.75 87 GLY A N 1
ATOM 712 C CA . GLY A 1 87 ? 16.537 -18.706 8.036 1.00 52.75 87 GLY A CA 1
ATOM 713 C C . GLY A 1 87 ? 15.015 -18.633 8.210 1.00 52.75 87 GLY A C 1
ATOM 714 O O . GLY A 1 87 ? 14.331 -19.614 7.922 1.00 52.75 87 GLY A O 1
ATOM 715 N N . ALA A 1 88 ? 14.475 -17.495 8.665 1.00 54.94 88 ALA A N 1
ATOM 716 C CA . ALA A 1 88 ? 13.061 -17.369 9.041 1.00 54.94 88 ALA A CA 1
ATOM 717 C C . ALA A 1 88 ? 12.167 -16.709 7.974 1.00 54.94 88 ALA A C 1
ATOM 719 O O . ALA A 1 88 ? 10.945 -16.774 8.087 1.00 54.94 88 ALA A O 1
ATOM 720 N N . ILE A 1 89 ? 12.742 -16.112 6.921 1.00 49.66 89 ILE A N 1
ATOM 721 C CA . ILE A 1 89 ? 11.977 -15.569 5.783 1.00 49.66 89 ILE A CA 1
ATOM 722 C C . ILE A 1 89 ? 11.872 -16.637 4.689 1.00 49.66 89 ILE A C 1
ATOM 724 O O . ILE A 1 89 ? 12.245 -16.440 3.538 1.00 49.66 89 ILE A O 1
ATOM 728 N N . GLN A 1 90 ? 11.375 -17.810 5.065 1.00 50.97 90 GLN A N 1
ATOM 729 C CA . GLN A 1 90 ? 10.792 -18.737 4.107 1.00 50.97 90 GLN A CA 1
ATOM 730 C C . GLN A 1 90 ? 9.289 -18.673 4.338 1.00 50.97 90 GLN A C 1
ATOM 732 O O . GLN A 1 90 ? 8.756 -19.315 5.241 1.00 50.97 90 GLN A O 1
ATOM 737 N N . ALA A 1 91 ? 8.605 -17.834 3.554 1.00 56.00 91 ALA A N 1
ATOM 738 C CA . ALA A 1 91 ? 7.163 -17.965 3.412 1.00 56.00 91 ALA A CA 1
ATOM 739 C C . ALA A 1 91 ? 6.883 -19.414 2.976 1.00 56.00 91 ALA A C 1
ATOM 741 O O . ALA A 1 91 ? 7.602 -19.912 2.102 1.00 56.00 91 ALA A O 1
ATOM 742 N N . PRO A 1 92 ? 5.911 -20.118 3.583 1.00 53.44 92 PRO A N 1
ATOM 743 C CA . PRO A 1 92 ? 5.604 -21.479 3.176 1.00 53.44 92 PRO A CA 1
ATOM 744 C C . PRO A 1 92 ? 5.304 -21.467 1.678 1.00 53.44 92 PRO A C 1
ATOM 746 O O . PRO A 1 92 ? 4.392 -20.771 1.230 1.00 53.44 92 PRO A O 1
ATOM 749 N N . ALA A 1 93 ? 6.111 -22.193 0.902 1.00 52.75 93 ALA A N 1
ATOM 750 C CA . ALA A 1 93 ? 5.862 -22.395 -0.512 1.00 52.75 93 ALA A CA 1
ATOM 751 C C . ALA A 1 93 ? 4.506 -23.095 -0.636 1.00 52.75 93 ALA A C 1
ATOM 753 O O . ALA A 1 93 ? 4.377 -24.290 -0.369 1.00 52.75 93 ALA A O 1
ATOM 754 N N . ILE A 1 94 ? 3.479 -22.332 -0.998 1.00 49.81 94 ILE A N 1
ATOM 755 C CA . ILE A 1 94 ? 2.181 -22.857 -1.410 1.00 49.81 94 ILE A CA 1
ATOM 756 C C . ILE A 1 94 ? 2.401 -23.550 -2.755 1.00 49.81 94 ILE A C 1
ATOM 758 O O . ILE A 1 94 ? 2.213 -22.976 -3.819 1.00 49.81 94 ILE A O 1
ATOM 762 N N . THR A 1 95 ? 2.875 -24.791 -2.701 1.00 59.19 95 THR A N 1
ATOM 763 C CA . THR A 1 95 ? 2.696 -25.737 -3.798 1.00 59.19 95 THR A CA 1
ATOM 764 C C . THR A 1 95 ? 1.402 -26.468 -3.502 1.00 59.19 95 THR A C 1
ATOM 766 O O . THR A 1 95 ? 1.338 -27.236 -2.549 1.00 59.19 95 THR A O 1
ATOM 769 N N . ASN A 1 96 ? 0.345 -26.188 -4.257 1.00 45.12 96 ASN A N 1
ATOM 770 C CA . ASN A 1 96 ? -0.740 -27.144 -4.407 1.00 45.12 96 ASN A CA 1
ATOM 771 C C . ASN A 1 96 ? -1.320 -27.046 -5.811 1.00 45.12 96 ASN A C 1
ATOM 773 O O . ASN A 1 96 ? -1.612 -25.969 -6.321 1.00 45.12 96 ASN A O 1
ATOM 777 N N . PHE A 1 97 ? -1.367 -28.228 -6.410 1.00 53.34 97 PHE A N 1
ATOM 778 C CA . PHE A 1 97 ? -1.761 -28.554 -7.762 1.00 53.34 97 PHE A CA 1
ATOM 779 C C . PHE A 1 97 ? -3.255 -28.303 -7.958 1.00 53.34 97 PHE A C 1
ATOM 781 O O . PHE A 1 97 ? -4.074 -28.828 -7.205 1.00 53.34 97 PHE A O 1
ATOM 788 N N . ASP A 1 98 ? -3.602 -27.565 -9.008 1.00 47.84 98 ASP A N 1
ATOM 789 C CA . ASP A 1 98 ? -4.954 -27.577 -9.551 1.00 47.84 98 ASP A CA 1
ATOM 790 C C . ASP A 1 98 ? -5.179 -28.866 -10.343 1.00 47.84 98 ASP A C 1
ATOM 792 O O . ASP A 1 98 ? -4.402 -29.202 -11.239 1.00 47.84 98 ASP A O 1
ATOM 796 N N . GLY A 1 99 ? -6.297 -29.542 -10.070 1.00 47.22 99 GLY A N 1
ATOM 797 C CA . GLY A 1 99 ? -6.935 -30.379 -11.081 1.00 47.22 99 GLY A CA 1
ATOM 798 C C . GLY A 1 99 ? -7.700 -31.596 -10.575 1.00 47.22 99 GLY A C 1
ATOM 799 O O . GLY A 1 99 ? -7.103 -32.641 -10.357 1.00 47.22 99 GLY A O 1
ATOM 800 N N . GLN A 1 100 ? -9.034 -31.463 -10.613 1.00 38.03 100 GLN A N 1
ATOM 801 C CA . GLN A 1 100 ? -10.047 -32.517 -10.814 1.00 38.03 100 GLN A CA 1
ATOM 802 C C . GLN A 1 100 ? -10.370 -33.469 -9.647 1.00 38.03 100 GLN A C 1
ATOM 804 O O . GLN A 1 100 ? -9.495 -33.953 -8.954 1.00 38.03 100 GLN A O 1
ATOM 809 N N . SER A 1 101 ? -11.614 -33.901 -9.424 1.00 41.09 101 SER A N 1
ATOM 810 C CA . SER A 1 101 ? -12.933 -33.602 -10.002 1.00 41.09 101 SER A CA 1
ATOM 811 C C . SER A 1 101 ? -13.953 -34.434 -9.214 1.00 41.09 101 SER A C 1
ATOM 813 O O . SER A 1 101 ? -13.716 -35.615 -8.994 1.00 41.09 101 SER A O 1
ATOM 815 N N . THR A 1 102 ? -15.084 -33.820 -8.860 1.00 41.00 102 THR A N 1
ATOM 816 C CA . THR A 1 102 ? -16.447 -34.401 -8.835 1.00 41.00 102 THR A CA 1
ATOM 817 C C . THR A 1 102 ? -16.686 -35.775 -8.186 1.00 41.00 102 THR A C 1
ATOM 819 O O . THR A 1 102 ? -16.384 -36.808 -8.778 1.00 41.00 102 THR A O 1
ATOM 822 N N . SER A 1 103 ? -17.442 -35.794 -7.087 1.00 39.78 103 SER A N 1
ATOM 823 C CA . SER A 1 103 ? -18.882 -36.142 -7.025 1.00 39.78 103 SER A CA 1
ATOM 824 C C . SER A 1 103 ? -19.268 -36.634 -5.635 1.00 39.78 103 SER A C 1
ATOM 826 O O . SER A 1 103 ? -18.437 -37.293 -4.980 1.00 39.78 103 SER A O 1
#

pLDDT: mean 74.61, std 16.78, range [38.03, 94.94]

Radius of gyration: 32.09 Å; Cα contacts (8 Å, |Δi|>4): 16; chains: 1; bounding box: 63×61×72 Å

Sequence (103 aa):
MTSTLNVSPYHYALVVLWITLSTTFNGDMYLTEALNEGFSVELIHRDSPKSPFYNSSETPFERMANAIHRSFERVKQFYQEDGFNYGAIQAPAITNFDGQSTS

Organism: Lupinus albus (NCBI:txid3870)

Mean predicted aligned error: 18.77 Å

Foldseek 3Di:
DDPPDPDDPVVVVVVVVVVVVVVVPPDPPPDPPPDPPDDDDDDDDCCDPPHPNHDPPDDPVNVVVVVVVVVVVVVVVVPPDDPDPVPPPPDPPPDDDDDDDDD

Secondary structure (DSSP, 8-state):
--------HHHHHHHHHHHHHHHH-----------S-PPP-----TTSTTSTT--TT--HHHHHHHHHHHHHHHHHHHT------TTS---------------